Protein AF-A0A958C6Q9-F1 (afdb_monomer_lite)

pLDDT: mean 87.89, std 9.01, range [51.97, 97.69]

Secondary structure (DSSP, 8-state):
-----------EEE-SSPPP--SSPPPPSEEEETTEEEEEEEEEEEEEE----GGGGSSS-HHHHHHHHHH-BTTBSEEEEEEEE--

Sequence (87 aa):
MQPTRFISEPIAVQFDKLPELKKKPDVPDRFEWRGEMYHVVELLSEWRDYSRRGRMAVNMRPEHAEVAASRGSWGVGRIYFRVRTEG

Radius of gyration: 15.67 Å; chains: 1; bounding box: 30×22×44 Å

Structure (mmCIF, N/CA/C/O backbone):
data_AF-A0A958C6Q9-F1
#
_entry.id   AF-A0A958C6Q9-F1
#
loop_
_atom_site.group_PDB
_atom_site.id
_atom_site.type_symbol
_atom_site.label_atom_id
_atom_site.label_alt_id
_atom_site.label_comp_id
_atom_site.label_asym_id
_atom_site.label_entity_id
_atom_site.label_seq_id
_atom_site.pdbx_PDB_ins_code
_atom_site.Cartn_x
_atom_site.Cartn_y
_atom_site.Cartn_z
_atom_site.occupancy
_atom_site.B_iso_or_equiv
_atom_site.auth_seq_id
_atom_site.auth_comp_id
_atom_site.auth_asym_id
_atom_site.auth_atom_id
_atom_site.pdbx_PDB_model_num
ATOM 1 N N . MET A 1 1 ? 13.196 -7.867 17.890 1.00 53.09 1 MET A N 1
ATOM 2 C CA . MET A 1 1 ? 11.964 -8.150 17.119 1.00 53.09 1 MET A CA 1
ATOM 3 C C . MET A 1 1 ? 12.131 -9.504 16.453 1.00 53.09 1 MET A C 1
ATOM 5 O O . MET A 1 1 ? 13.127 -9.682 15.765 1.00 53.09 1 MET A O 1
ATOM 9 N N . GLN A 1 2 ? 11.233 -10.461 16.694 1.00 51.97 2 GLN A N 1
ATOM 10 C CA . GLN A 1 2 ? 11.246 -11.719 15.937 1.00 51.97 2 GLN A CA 1
ATOM 11 C C . GLN A 1 2 ? 10.800 -11.440 14.492 1.00 51.97 2 GLN A C 1
ATOM 13 O O . GLN A 1 2 ? 9.905 -10.609 14.307 1.00 51.97 2 GLN A O 1
ATOM 18 N N . PRO A 1 3 ? 11.400 -12.080 13.472 1.00 56.38 3 PRO A N 1
ATOM 19 C CA . PRO A 1 3 ? 10.964 -11.907 12.095 1.00 56.38 3 PRO A CA 1
ATOM 20 C C . PRO A 1 3 ? 9.522 -12.396 11.964 1.00 56.38 3 PRO A C 1
ATOM 22 O O . PRO A 1 3 ? 9.218 -13.571 12.161 1.00 56.38 3 PRO A O 1
ATOM 25 N N . THR A 1 4 ? 8.615 -11.474 11.657 1.00 73.25 4 THR A N 1
ATOM 26 C CA . THR A 1 4 ? 7.214 -11.797 11.402 1.00 73.25 4 THR A CA 1
ATOM 27 C C . THR A 1 4 ? 7.160 -12.548 10.073 1.00 73.25 4 THR A C 1
ATOM 29 O O . THR A 1 4 ? 7.477 -11.991 9.023 1.00 73.25 4 THR A O 1
ATOM 32 N N . ARG A 1 5 ? 6.845 -13.847 10.114 1.00 84.31 5 ARG A N 1
ATOM 33 C CA . ARG A 1 5 ? 6.760 -14.692 8.916 1.00 84.31 5 ARG A CA 1
ATOM 34 C C . ARG A 1 5 ? 5.733 -14.112 7.941 1.00 84.31 5 ARG A C 1
ATOM 36 O O . ARG A 1 5 ? 4.602 -13.844 8.334 1.00 84.31 5 ARG A O 1
ATOM 43 N N . PHE A 1 6 ? 6.091 -13.992 6.662 1.00 84.50 6 PHE A N 1
ATOM 44 C CA . PHE A 1 6 ? 5.119 -13.665 5.619 1.00 84.50 6 PHE A CA 1
ATOM 45 C C . PHE A 1 6 ? 4.206 -14.872 5.358 1.00 84.50 6 PHE A C 1
ATOM 47 O O . PHE A 1 6 ? 4.685 -15.941 4.985 1.00 84.50 6 PHE A O 1
ATOM 54 N N . ILE A 1 7 ? 2.901 -14.714 5.595 1.00 90.44 7 ILE A N 1
ATOM 55 C CA . ILE A 1 7 ? 1.911 -15.803 5.512 1.00 90.44 7 ILE A CA 1
ATOM 56 C C . ILE A 1 7 ? 1.407 -15.995 4.068 1.00 90.44 7 ILE A C 1
ATOM 58 O O . ILE A 1 7 ? 1.135 -17.118 3.660 1.00 90.44 7 ILE A O 1
ATOM 62 N N . SER A 1 8 ? 1.356 -14.919 3.270 1.00 91.19 8 SER A N 1
ATOM 63 C CA . SER A 1 8 ? 0.877 -14.920 1.876 1.00 91.19 8 SER A CA 1
ATOM 64 C C . SER A 1 8 ? -0.559 -15.433 1.678 1.00 91.19 8 SER A C 1
ATOM 66 O O . SER A 1 8 ? -0.892 -15.915 0.593 1.00 91.19 8 SER A O 1
ATOM 68 N N . GLU A 1 9 ? -1.408 -15.328 2.699 1.00 94.81 9 GLU A N 1
ATOM 69 C CA . GLU A 1 9 ? -2.823 -15.688 2.597 1.00 94.81 9 GLU A CA 1
ATOM 70 C C . GLU A 1 9 ? -3.640 -14.573 1.924 1.00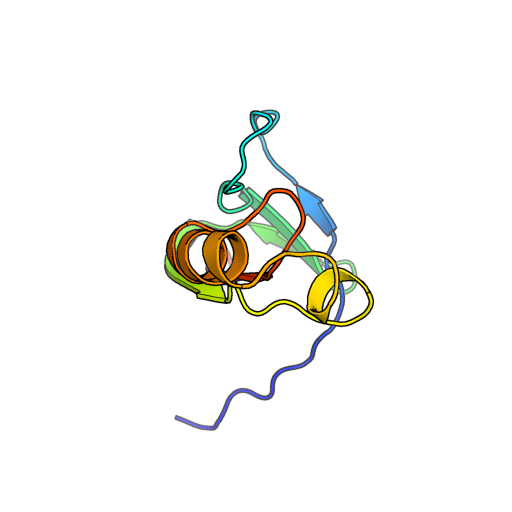 94.81 9 GLU A C 1
ATOM 72 O O . GLU A 1 9 ? -3.342 -13.389 2.116 1.00 94.81 9 GLU A O 1
ATOM 77 N N . PRO A 1 10 ? -4.658 -14.929 1.121 1.00 95.81 10 PRO A N 1
ATOM 78 C CA . PRO A 1 10 ? -5.576 -13.956 0.554 1.00 95.81 10 PRO A CA 1
ATOM 79 C C . PRO A 1 10 ? -6.475 -13.353 1.640 1.00 95.81 10 PRO A C 1
ATOM 81 O O . PRO A 1 10 ? -6.817 -14.006 2.626 1.00 95.81 10 PRO A O 1
ATOM 84 N N . ILE A 1 11 ? -6.887 -12.111 1.409 1.00 95.75 11 ILE A N 1
ATOM 85 C CA . ILE A 1 11 ? -7.835 -11.360 2.234 1.00 95.75 11 ILE A CA 1
ATOM 86 C C . ILE A 1 11 ? -8.882 -10.722 1.321 1.00 95.75 11 ILE A C 1
ATOM 88 O O . ILE A 1 11 ? -8.588 -10.433 0.156 1.00 95.75 11 ILE A O 1
ATOM 92 N N . ALA A 1 12 ? -10.082 -10.478 1.839 1.00 96.56 12 ALA A N 1
ATOM 93 C CA . ALA A 1 12 ? -11.104 -9.712 1.130 1.00 96.56 12 ALA A CA 1
ATOM 94 C C . ALA A 1 12 ? -11.084 -8.263 1.626 1.00 96.56 12 ALA A C 1
ATOM 96 O O . ALA A 1 12 ? -11.331 -8.015 2.799 1.00 96.56 12 ALA A O 1
ATOM 97 N N . VAL A 1 13 ? -10.773 -7.304 0.753 1.00 94.56 13 VAL A N 1
ATOM 98 C CA . VAL A 1 13 ? -10.705 -5.876 1.112 1.00 94.56 13 VAL A CA 1
ATOM 99 C C . VAL A 1 13 ? -12.030 -5.172 0.839 1.00 94.56 13 VAL A C 1
ATOM 101 O O . VAL A 1 13 ? -12.737 -5.522 -0.106 1.00 94.56 13 VAL A O 1
ATOM 104 N N . GLN A 1 14 ? -12.358 -4.165 1.642 1.00 94.25 14 GLN A N 1
ATOM 105 C CA . GLN A 1 14 ? -13.565 -3.356 1.484 1.00 94.25 14 GLN A CA 1
ATOM 106 C C . GLN A 1 14 ? -13.222 -1.872 1.654 1.00 94.25 14 GLN A C 1
ATOM 108 O O . GLN A 1 14 ? -12.290 -1.517 2.380 1.00 94.25 14 GLN A O 1
ATOM 113 N N . PHE A 1 15 ? -13.991 -1.025 0.973 1.00 92.69 15 PHE A N 1
ATOM 114 C CA . PHE A 1 15 ? -13.858 0.428 1.008 1.00 92.69 15 PHE A CA 1
ATOM 115 C C . PHE A 1 15 ? -15.216 1.047 1.349 1.00 92.69 15 PHE A C 1
ATOM 117 O O . PHE A 1 15 ? -16.237 0.618 0.806 1.00 92.69 15 PHE A O 1
ATOM 124 N N . ASP A 1 16 ? -15.239 2.050 2.221 1.00 89.94 16 ASP A N 1
ATOM 125 C CA . ASP A 1 16 ? -16.456 2.785 2.592 1.00 89.94 16 ASP A CA 1
ATOM 126 C C . ASP A 1 16 ? -16.963 3.662 1.457 1.00 89.94 16 ASP A C 1
ATOM 128 O O . ASP A 1 16 ? -18.167 3.836 1.262 1.00 89.94 16 ASP A O 1
ATOM 132 N N . LYS A 1 17 ? -16.029 4.197 0.675 1.00 86.88 17 LYS A N 1
ATOM 133 C CA . LYS A 1 17 ? -16.317 4.884 -0.577 1.00 86.88 17 LYS A CA 1
ATOM 134 C C . LYS A 1 17 ? -15.764 4.046 -1.709 1.00 86.88 17 LYS A C 1
ATOM 136 O O . LYS A 1 17 ? -14.640 3.562 -1.629 1.00 86.88 17 LYS A O 1
ATOM 141 N N . LEU A 1 18 ? -16.547 3.906 -2.777 1.00 77.44 18 LEU A N 1
ATOM 142 C CA . LEU A 1 18 ? -16.079 3.266 -4.002 1.00 77.44 18 LEU A CA 1
ATOM 143 C C . LEU A 1 18 ? -14.743 3.902 -4.418 1.00 77.44 18 LEU A C 1
ATOM 145 O O . LEU A 1 18 ? -14.714 5.114 -4.654 1.00 77.44 18 LEU A O 1
ATOM 149 N N . PRO A 1 19 ? -13.647 3.124 -4.482 1.00 76.56 19 PRO A N 1
ATOM 150 C CA . PRO A 1 19 ? -12.364 3.673 -4.866 1.00 76.56 19 PRO A CA 1
ATOM 151 C C . PRO A 1 19 ? -12.456 4.112 -6.323 1.00 76.56 19 PRO A C 1
ATOM 153 O O . PRO A 1 19 ? -12.959 3.381 -7.182 1.00 76.56 19 PRO A O 1
ATOM 156 N N . GLU A 1 20 ? -11.963 5.312 -6.613 1.00 80.44 20 GLU A N 1
ATOM 157 C CA . GLU A 1 20 ? -11.841 5.757 -7.994 1.00 80.44 20 GLU A CA 1
ATOM 158 C C . GLU A 1 20 ? -10.960 4.773 -8.770 1.00 80.44 20 GLU A C 1
ATOM 160 O O . GLU A 1 20 ? -9.986 4.223 -8.245 1.00 80.44 20 GLU A O 1
ATOM 165 N N . LEU A 1 21 ? -11.277 4.558 -10.046 1.00 78.44 21 LEU A N 1
ATOM 166 C CA . LEU A 1 21 ? -10.418 3.790 -10.939 1.00 78.44 21 LEU A CA 1
ATOM 167 C C . LEU A 1 21 ? -9.118 4.569 -11.139 1.00 78.44 21 LEU A C 1
ATOM 169 O O . LEU A 1 21 ? -8.998 5.424 -12.016 1.00 78.44 21 LEU A O 1
ATOM 173 N N . LYS A 1 22 ? -8.117 4.247 -10.318 1.00 81.25 22 LYS A N 1
ATOM 174 C CA . LYS A 1 22 ? -6.787 4.843 -10.375 1.00 81.25 22 LYS A CA 1
ATOM 175 C C . LYS A 1 22 ? -5.692 3.796 -10.415 1.00 81.25 22 LYS A C 1
ATOM 177 O O . LYS A 1 22 ? -5.776 2.717 -9.839 1.00 81.25 22 LYS A O 1
ATOM 182 N N . LYS A 1 23 ? -4.597 4.177 -11.068 1.00 78.31 23 LYS A N 1
ATOM 183 C CA . LYS A 1 23 ? -3.408 3.337 -11.243 1.00 78.31 23 LYS A CA 1
ATOM 184 C C . LYS A 1 23 ? -2.781 2.906 -9.910 1.00 78.31 23 LYS A C 1
ATOM 186 O O . LYS A 1 23 ? -2.077 1.903 -9.859 1.00 78.31 23 LYS A O 1
ATOM 191 N N . LYS A 1 24 ? -2.992 3.699 -8.859 1.00 82.88 24 LYS A N 1
ATOM 192 C CA . LYS A 1 24 ? -2.484 3.484 -7.504 1.00 82.88 24 LYS A CA 1
ATOM 193 C C . LYS A 1 24 ? -3.682 3.438 -6.552 1.00 82.88 24 LYS A C 1
ATOM 195 O O . LYS A 1 24 ? -4.129 4.517 -6.171 1.00 82.88 24 LYS A O 1
ATOM 200 N N . PRO A 1 25 ? -4.247 2.258 -6.251 1.00 84.69 25 PRO A N 1
ATOM 201 C CA . PRO A 1 25 ? -5.354 2.126 -5.308 1.00 84.69 25 PRO A CA 1
ATOM 202 C C . PRO A 1 25 ? -5.037 2.766 -3.956 1.00 84.69 25 PRO A C 1
ATOM 204 O O . PRO A 1 25 ? -3.872 2.844 -3.561 1.00 84.69 25 PRO A O 1
ATOM 207 N N . ASP A 1 26 ? -6.088 3.208 -3.268 1.00 88.25 26 ASP A N 1
ATOM 208 C CA . ASP A 1 26 ? -5.995 3.626 -1.871 1.00 88.25 26 ASP A CA 1
ATOM 209 C C . ASP A 1 26 ? -5.730 2.438 -0.950 1.00 88.25 26 ASP A C 1
ATOM 211 O O . ASP A 1 26 ? -5.945 1.276 -1.313 1.00 88.25 26 ASP A O 1
ATOM 215 N N . VAL A 1 27 ? -5.290 2.756 0.266 1.00 92.00 27 VAL A N 1
ATOM 216 C CA . VAL A 1 27 ? -5.355 1.810 1.377 1.00 92.00 27 VAL A CA 1
ATOM 217 C C . VAL A 1 27 ? -6.828 1.433 1.617 1.00 92.00 27 VAL A C 1
ATOM 219 O O . VAL A 1 27 ? -7.685 2.315 1.571 1.00 92.00 27 VAL A O 1
ATOM 222 N N . PRO A 1 28 ? -7.153 0.146 1.821 1.00 94.56 28 PRO A N 1
ATOM 223 C CA . PRO A 1 28 ? -8.513 -0.255 2.161 1.00 94.56 28 PRO A CA 1
ATOM 224 C C . PRO A 1 28 ? -8.898 0.209 3.566 1.00 94.56 28 PRO A C 1
ATOM 226 O O . PRO A 1 28 ? -8.050 0.245 4.457 1.00 94.56 28 PRO A O 1
ATOM 229 N N . ASP A 1 29 ? -10.184 0.491 3.768 1.00 95.62 29 ASP A N 1
ATOM 230 C CA . ASP A 1 29 ? -10.728 0.879 5.077 1.00 95.62 29 ASP A CA 1
ATOM 231 C C . ASP A 1 29 ? -10.830 -0.331 6.019 1.00 95.62 29 ASP A C 1
ATOM 233 O O . ASP A 1 29 ? -10.691 -0.211 7.235 1.00 95.62 29 ASP A O 1
ATOM 237 N N . ARG A 1 30 ? -11.050 -1.530 5.464 1.00 96.50 30 ARG A N 1
ATOM 238 C CA . ARG A 1 30 ? -11.079 -2.791 6.218 1.00 96.50 30 ARG A CA 1
ATOM 239 C C . ARG A 1 30 ? -10.769 -3.996 5.341 1.00 96.50 30 ARG A C 1
ATOM 241 O O . ARG A 1 30 ? -10.856 -3.937 4.111 1.00 96.50 30 ARG A O 1
ATOM 248 N N . PHE A 1 31 ? -10.442 -5.112 5.979 1.00 96.44 31 PHE A N 1
ATOM 249 C CA . PHE A 1 31 ? -10.307 -6.396 5.306 1.00 96.44 31 PHE A CA 1
ATOM 250 C C . PHE A 1 31 ? -10.777 -7.559 6.179 1.00 96.44 31 PHE A C 1
ATOM 252 O O . PHE A 1 31 ? -10.669 -7.519 7.400 1.00 96.44 31 PHE A O 1
ATOM 259 N N . GLU A 1 32 ? -11.282 -8.607 5.538 1.00 97.12 32 GLU A N 1
ATOM 260 C CA . GLU A 1 32 ? -11.611 -9.878 6.174 1.00 97.12 32 GLU A CA 1
ATOM 261 C C . GLU A 1 32 ? -10.458 -10.868 5.984 1.00 97.12 32 GLU A C 1
ATOM 263 O O . GLU A 1 32 ? -9.967 -11.071 4.864 1.00 97.12 32 GLU A O 1
ATOM 268 N N . TRP A 1 33 ? -10.035 -11.498 7.077 1.00 95.69 33 TRP A N 1
ATOM 269 C CA . TRP A 1 33 ? -9.035 -12.557 7.078 1.00 95.69 33 TRP A CA 1
ATOM 270 C C . TRP A 1 33 ? -9.462 -13.674 8.031 1.00 95.69 33 TRP A C 1
ATOM 272 O O . TRP A 1 33 ? -9.718 -13.434 9.205 1.00 95.69 33 TRP A O 1
ATOM 282 N N . ARG A 1 34 ? -9.540 -14.911 7.519 1.00 94.81 34 ARG A N 1
ATOM 283 C CA . ARG A 1 34 ? -9.963 -16.108 8.278 1.00 94.81 34 ARG A CA 1
ATOM 284 C C . ARG A 1 34 ? -11.326 -15.959 8.982 1.00 94.81 34 ARG A C 1
ATOM 286 O O . ARG A 1 34 ? -11.532 -16.547 10.036 1.00 94.81 34 ARG A O 1
ATOM 293 N N . GLY A 1 35 ? -12.249 -15.216 8.369 1.00 95.06 35 GLY A N 1
ATOM 294 C CA . GLY A 1 35 ? -13.592 -14.962 8.902 1.00 95.06 35 GLY A CA 1
ATOM 295 C C . GLY A 1 35 ? -13.669 -13.820 9.918 1.00 95.06 35 GLY A C 1
ATOM 296 O O . GLY A 1 35 ? -14.764 -13.488 10.356 1.00 95.06 35 GLY A O 1
ATOM 297 N N . GLU A 1 36 ? -12.538 -13.196 10.258 1.00 95.69 36 GLU A N 1
ATOM 298 C CA . GLU A 1 36 ? -12.474 -12.048 11.162 1.00 95.69 36 GLU A CA 1
ATOM 299 C C . GLU A 1 36 ? -12.311 -10.750 10.369 1.00 95.69 36 GLU A C 1
ATOM 301 O O . GLU A 1 36 ? -11.569 -10.690 9.382 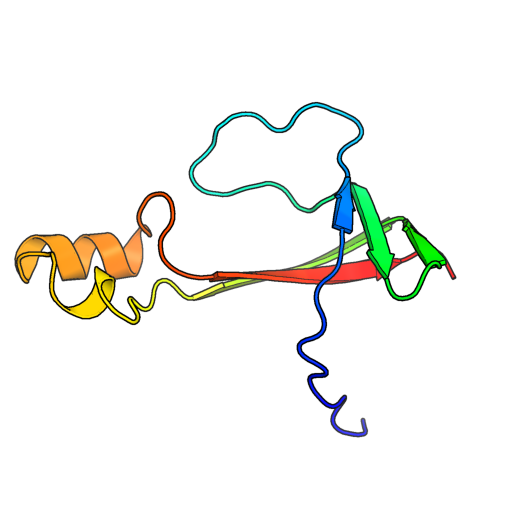1.00 95.69 36 GLU A O 1
ATOM 306 N N . MET A 1 37 ? -13.005 -9.699 10.806 1.00 96.81 37 MET A N 1
ATOM 307 C CA . MET A 1 37 ? -12.977 -8.386 10.165 1.00 96.81 37 MET A CA 1
ATOM 308 C C . MET A 1 37 ? -12.015 -7.443 10.885 1.00 96.81 37 MET A C 1
ATOM 310 O O . MET A 1 37 ? -12.136 -7.213 12.085 1.00 96.81 37 MET A O 1
ATOM 314 N N . TYR A 1 38 ? -11.103 -6.840 10.125 1.00 96.88 38 TYR A N 1
ATOM 315 C CA . TYR A 1 38 ? -10.082 -5.925 10.619 1.00 96.88 38 TYR A CA 1
ATOM 316 C C . TYR A 1 38 ? -10.279 -4.531 10.023 1.00 96.88 38 TYR A C 1
ATOM 318 O O . TYR A 1 38 ? -10.136 -4.345 8.812 1.00 96.88 38 TYR A O 1
ATOM 326 N N . HIS A 1 39 ? -10.570 -3.544 10.871 1.00 97.69 39 HIS A N 1
ATOM 327 C CA . HIS A 1 39 ? -10.686 -2.139 10.470 1.00 97.69 39 HIS A CA 1
ATOM 328 C C . HIS A 1 39 ? -9.323 -1.464 10.490 1.00 97.69 39 HIS A C 1
ATOM 330 O O . HIS A 1 39 ? -8.603 -1.565 11.480 1.00 97.69 39 HIS A O 1
ATOM 336 N N . VAL A 1 40 ? -8.959 -0.779 9.408 1.00 96.88 40 VAL A N 1
ATOM 337 C CA . VAL A 1 40 ? -7.701 -0.038 9.298 1.00 96.88 40 VAL A CA 1
ATOM 338 C C . VAL A 1 40 ? -7.855 1.323 9.967 1.00 96.88 40 VAL A C 1
ATOM 340 O O . VAL A 1 40 ? -8.634 2.156 9.519 1.00 96.88 40 VAL A O 1
ATOM 343 N N . VAL A 1 41 ? -7.069 1.574 11.016 1.00 97.38 41 VAL A N 1
ATOM 344 C CA . VAL A 1 41 ? -7.088 2.857 11.749 1.00 97.38 41 VAL A CA 1
ATOM 345 C C . VAL A 1 41 ? -5.929 3.772 11.391 1.00 97.38 41 VAL A C 1
ATOM 347 O O . VAL A 1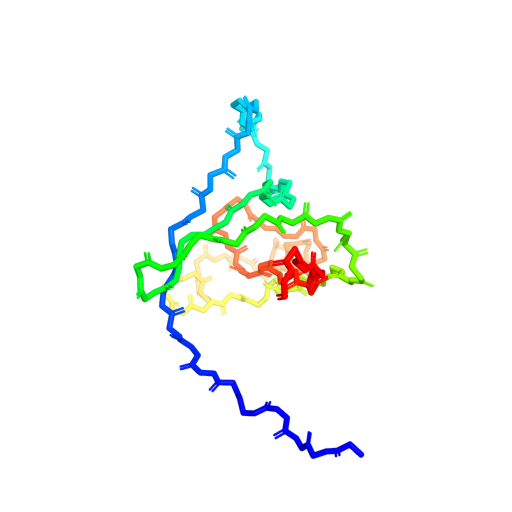 41 ? -6.005 4.979 11.600 1.00 97.38 41 VAL A O 1
ATOM 350 N N . GLU A 1 42 ? -4.827 3.216 10.884 1.00 96.50 42 GLU A N 1
ATOM 351 C CA . GLU A 1 42 ? -3.674 4.013 10.470 1.00 96.50 42 GLU A CA 1
ATOM 352 C C . GLU A 1 42 ? -2.833 3.291 9.419 1.00 96.50 42 GLU A C 1
ATOM 354 O O . GLU A 1 42 ? -2.532 2.101 9.539 1.00 96.50 42 GLU A O 1
ATOM 359 N N . LEU A 1 43 ? -2.384 4.043 8.415 1.00 96.50 43 LEU A N 1
ATOM 360 C CA . LEU A 1 43 ? -1.352 3.610 7.481 1.00 96.50 43 LEU A CA 1
ATOM 361 C C . LEU A 1 43 ? 0.032 3.889 8.081 1.00 96.50 43 LEU A C 1
ATOM 363 O O . LEU A 1 43 ? 0.440 5.038 8.208 1.00 96.50 43 LEU A O 1
ATOM 367 N N . LEU A 1 44 ? 0.778 2.831 8.397 1.00 95.81 44 LEU A N 1
ATOM 368 C CA . LEU A 1 44 ? 2.134 2.928 8.947 1.00 95.81 44 LEU A CA 1
ATOM 369 C C . LEU A 1 44 ? 3.193 3.052 7.847 1.00 95.81 44 LEU A C 1
ATOM 371 O O . LEU A 1 44 ? 4.227 3.687 8.036 1.00 95.81 44 LEU A O 1
ATOM 375 N N . SER A 1 45 ? 2.986 2.380 6.713 1.00 94.62 45 SER A N 1
ATOM 376 C CA . SER A 1 45 ? 3.897 2.445 5.569 1.00 94.62 45 SER A CA 1
ATOM 377 C C . SER A 1 45 ? 3.212 1.977 4.291 1.00 94.62 45 SER A C 1
ATOM 379 O O . SER A 1 45 ? 2.419 1.039 4.313 1.00 94.62 45 SER A O 1
ATOM 381 N N . GLU A 1 46 ? 3.571 2.589 3.169 1.00 94.88 46 GLU A N 1
ATOM 382 C CA . GLU A 1 46 ? 3.208 2.138 1.830 1.00 94.88 46 GLU A CA 1
ATOM 383 C C 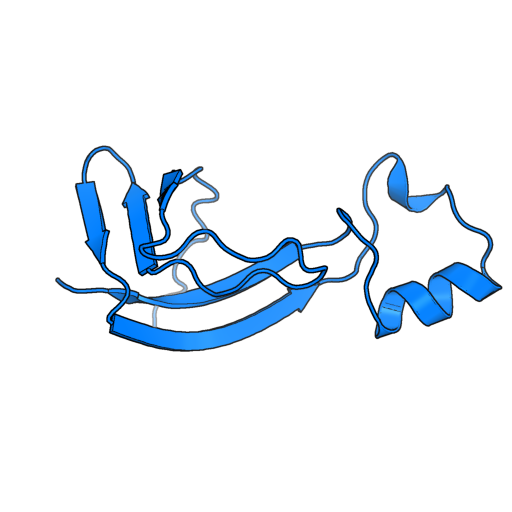. GLU A 1 46 ? 4.479 2.025 0.990 1.00 94.88 46 GLU A C 1
ATOM 385 O O . GLU A 1 46 ? 5.301 2.944 0.949 1.00 94.88 46 GLU A O 1
ATOM 390 N N . TRP A 1 47 ? 4.632 0.914 0.275 1.00 93.25 47 TRP A N 1
ATOM 391 C CA . TRP A 1 47 ? 5.682 0.773 -0.726 1.00 93.25 47 TRP A CA 1
ATOM 392 C C . TRP A 1 47 ? 5.190 -0.020 -1.926 1.00 93.25 47 TRP A C 1
ATOM 394 O O . TRP A 1 47 ? 4.125 -0.642 -1.929 1.00 93.25 47 TRP A O 1
ATOM 404 N N . ARG A 1 48 ? 5.963 0.059 -3.006 1.00 91.19 48 ARG A N 1
ATOM 405 C CA . ARG A 1 48 ? 5.551 -0.414 -4.322 1.00 91.19 48 ARG A CA 1
ATOM 406 C C . ARG A 1 48 ? 6.682 -1.202 -4.947 1.00 91.19 48 ARG A C 1
ATOM 408 O O . ARG A 1 48 ? 7.845 -0.828 -4.839 1.00 91.19 48 ARG A O 1
ATOM 415 N N . ASP A 1 49 ? 6.308 -2.275 -5.619 1.00 90.81 49 ASP A N 1
ATOM 416 C CA . ASP A 1 49 ? 7.193 -3.088 -6.431 1.00 90.81 49 ASP A CA 1
ATOM 417 C C . ASP A 1 49 ? 6.644 -3.093 -7.857 1.00 90.81 49 ASP A C 1
ATOM 419 O O . ASP A 1 49 ? 5.673 -3.786 -8.160 1.00 90.81 49 ASP A O 1
ATOM 423 N N . TYR A 1 50 ? 7.251 -2.293 -8.732 1.00 89.19 50 TYR A N 1
ATOM 424 C CA . TYR A 1 50 ? 6.879 -2.228 -10.145 1.00 89.19 50 TYR A CA 1
ATOM 425 C C . TYR A 1 50 ? 7.540 -3.325 -10.990 1.00 89.19 50 TYR A C 1
ATOM 427 O O . TYR A 1 50 ? 7.436 -3.287 -12.220 1.00 89.19 50 TYR A O 1
ATOM 435 N N . SER A 1 51 ? 8.195 -4.312 -10.360 1.00 87.00 51 SER A N 1
ATOM 436 C CA . SER A 1 51 ? 8.741 -5.460 -11.077 1.00 87.00 51 SER A CA 1
ATOM 437 C C . SER A 1 51 ? 7.649 -6.153 -11.884 1.00 87.00 51 SER A C 1
ATOM 439 O O . SER A 1 51 ? 6.526 -6.411 -11.434 1.00 87.00 51 SER A O 1
ATOM 441 N N . ARG A 1 52 ? 7.995 -6.453 -13.130 1.00 87.69 52 ARG A N 1
ATOM 442 C CA . ARG A 1 52 ? 7.121 -7.157 -14.058 1.00 87.69 52 ARG A CA 1
ATOM 443 C C . ARG A 1 52 ? 7.389 -8.649 -13.909 1.00 87.69 52 ARG A C 1
ATOM 445 O O . ARG A 1 52 ? 8.538 -9.072 -13.834 1.00 87.69 52 ARG A O 1
ATOM 452 N N . ARG A 1 53 ? 6.329 -9.452 -13.838 1.00 86.06 53 ARG A N 1
ATOM 453 C CA . ARG A 1 53 ? 6.413 -10.902 -13.604 1.00 86.06 53 ARG A CA 1
ATOM 454 C C . ARG A 1 53 ? 5.503 -11.651 -14.574 1.00 86.06 53 ARG A C 1
ATOM 456 O O . ARG A 1 53 ? 4.546 -11.081 -15.104 1.00 86.06 53 ARG A O 1
ATOM 463 N N . GLY A 1 54 ? 5.792 -12.931 -14.800 1.00 87.62 54 GLY A N 1
ATOM 464 C CA . GLY A 1 54 ? 5.017 -13.779 -15.709 1.00 87.62 54 GLY A CA 1
ATOM 465 C C . GLY A 1 54 ? 4.953 -13.197 -17.124 1.00 87.62 54 GLY A C 1
ATOM 466 O O . GLY A 1 54 ? 5.942 -12.678 -17.634 1.00 87.62 54 GLY A O 1
ATOM 467 N N . ARG A 1 55 ? 3.766 -13.221 -17.745 1.00 84.94 55 ARG A N 1
ATOM 468 C CA . ARG A 1 55 ? 3.555 -12.709 -19.115 1.00 84.94 55 ARG A CA 1
ATOM 469 C C . ARG A 1 55 ? 3.932 -11.233 -19.289 1.00 84.94 55 ARG A C 1
ATOM 471 O O . ARG A 1 55 ? 4.296 -10.823 -20.384 1.00 84.94 55 ARG A O 1
ATOM 478 N N . MET A 1 56 ? 3.881 -10.443 -18.216 1.00 85.12 56 MET A N 1
ATOM 479 C CA . MET A 1 56 ? 4.209 -9.016 -18.263 1.00 85.12 56 MET A CA 1
ATOM 480 C C . MET A 1 56 ? 5.721 -8.753 -18.303 1.00 85.12 56 MET A C 1
ATOM 482 O O . MET A 1 56 ? 6.121 -7.625 -18.573 1.00 85.12 56 MET A O 1
ATOM 486 N N . ALA A 1 57 ? 6.568 -9.753 -18.036 1.00 84.62 57 ALA A N 1
ATOM 487 C CA . ALA A 1 57 ? 8.021 -9.580 -18.004 1.00 84.62 57 ALA A CA 1
ATOM 488 C C . ALA A 1 57 ? 8.636 -9.304 -19.388 1.00 84.62 57 ALA A C 1
ATOM 490 O O . ALA A 1 57 ? 9.695 -8.694 -19.465 1.00 84.62 57 ALA A O 1
ATOM 491 N N . VAL A 1 58 ? 7.968 -9.724 -20.469 1.00 84.12 58 VAL A N 1
ATOM 492 C CA . VAL A 1 58 ? 8.512 -9.687 -21.842 1.00 84.12 58 VAL A CA 1
ATOM 493 C C . VAL A 1 58 ? 7.616 -8.951 -22.840 1.00 84.12 58 VAL A C 1
ATOM 495 O O . VAL A 1 58 ? 7.874 -8.955 -24.037 1.00 84.12 58 VAL A O 1
ATOM 498 N N . ASN A 1 59 ? 6.536 -8.323 -22.374 1.00 85.12 59 ASN A N 1
ATOM 499 C CA . ASN A 1 59 ? 5.513 -7.745 -23.249 1.00 85.12 59 ASN A CA 1
ATOM 500 C C . ASN A 1 59 ? 5.717 -6.255 -23.563 1.00 85.12 59 ASN A C 1
ATOM 502 O O . ASN A 1 59 ? 4.759 -5.566 -23.914 1.00 85.12 59 ASN A O 1
ATOM 506 N N . MET A 1 60 ? 6.931 -5.736 -23.382 1.00 84.75 60 MET A N 1
ATOM 507 C CA . MET A 1 60 ? 7.217 -4.311 -23.510 1.00 84.75 60 MET A CA 1
ATOM 508 C C . MET A 1 60 ? 8.600 -4.083 -24.117 1.00 84.75 60 MET A C 1
ATOM 510 O O . MET A 1 60 ? 9.541 -4.815 -23.816 1.00 84.75 60 MET A O 1
ATOM 514 N N . ARG A 1 61 ? 8.714 -3.055 -24.966 1.00 86.44 61 ARG A N 1
ATOM 515 C CA . ARG A 1 61 ? 10.004 -2.611 -25.509 1.00 86.44 61 ARG A CA 1
ATOM 516 C C . ARG A 1 61 ? 10.870 -1.990 -24.399 1.00 86.44 61 ARG A C 1
ATOM 518 O O . ARG A 1 61 ? 10.292 -1.365 -23.502 1.00 86.44 61 ARG A O 1
ATOM 525 N N . PRO A 1 62 ? 12.207 -2.133 -24.447 1.00 82.62 62 PRO A N 1
ATOM 526 C CA . PRO A 1 62 ? 13.103 -1.688 -23.375 1.00 82.62 62 PRO A CA 1
ATOM 527 C C . PRO A 1 62 ? 12.909 -0.224 -22.959 1.00 82.62 62 PRO A C 1
ATOM 529 O O . PRO A 1 62 ? 12.818 0.073 -21.771 1.00 82.62 62 PRO A O 1
ATOM 532 N N . GLU A 1 63 ? 12.721 0.677 -23.922 1.00 82.81 63 GLU A N 1
ATOM 533 C CA . GLU A 1 63 ? 12.581 2.119 -23.695 1.00 82.81 63 GLU A CA 1
ATOM 534 C C . GLU A 1 63 ? 11.316 2.454 -22.886 1.00 82.81 63 GLU A C 1
ATOM 536 O O . GLU A 1 63 ? 11.287 3.371 -22.066 1.00 82.81 63 GLU A O 1
ATOM 541 N N . HIS A 1 64 ? 10.244 1.683 -23.082 1.00 83.62 64 HIS A N 1
ATOM 542 C CA . HIS A 1 64 ? 9.017 1.820 -22.299 1.00 83.62 64 HIS A CA 1
ATOM 543 C C . HIS A 1 64 ? 9.110 1.099 -20.950 1.00 83.62 64 HIS A C 1
ATOM 545 O O . HIS A 1 64 ? 8.465 1.522 -19.985 1.00 83.62 64 HIS A O 1
ATOM 551 N N . ALA A 1 65 ? 9.916 0.037 -20.865 1.00 82.25 65 ALA A N 1
ATOM 552 C CA . ALA A 1 65 ? 10.111 -0.732 -19.644 1.00 82.25 65 ALA A CA 1
ATOM 553 C C . ALA A 1 65 ? 10.818 0.093 -18.560 1.00 82.25 65 ALA A C 1
ATOM 555 O O . ALA A 1 65 ? 10.391 0.043 -17.407 1.00 82.25 65 ALA A O 1
ATOM 556 N N . GLU A 1 66 ? 11.816 0.906 -18.917 1.00 82.81 66 GLU A N 1
ATOM 557 C CA . GLU A 1 66 ? 12.501 1.803 -17.972 1.00 82.81 66 GLU A CA 1
ATOM 558 C C . GLU A 1 66 ? 11.543 2.834 -17.359 1.00 82.81 66 GLU A C 1
ATOM 560 O O . GLU A 1 66 ? 11.454 2.986 -16.136 1.00 82.81 66 GLU A O 1
ATOM 565 N N . VAL A 1 67 ? 10.733 3.490 -18.195 1.00 84.31 67 VAL A N 1
ATOM 566 C CA . VAL A 1 67 ? 9.724 4.452 -17.726 1.00 84.31 67 VAL A CA 1
ATOM 567 C C . VAL A 1 67 ? 8.673 3.761 -16.849 1.00 84.31 67 VAL A C 1
ATOM 569 O O . VAL A 1 67 ? 8.265 4.300 -15.813 1.00 84.31 67 VAL A O 1
ATOM 572 N N . ALA A 1 68 ? 8.240 2.556 -17.229 1.00 83.38 68 ALA A N 1
ATOM 573 C CA . ALA A 1 68 ? 7.283 1.763 -16.463 1.00 83.38 68 ALA A CA 1
ATOM 574 C C . ALA A 1 68 ? 7.852 1.275 -15.122 1.00 83.38 68 ALA A C 1
ATOM 576 O O . ALA A 1 68 ? 7.105 1.223 -14.145 1.00 83.38 68 ALA A O 1
ATOM 577 N N . ALA A 1 69 ? 9.147 0.965 -15.045 1.00 82.81 69 ALA A N 1
ATOM 578 C CA . ALA A 1 69 ? 9.816 0.576 -13.806 1.00 82.81 69 ALA A CA 1
ATOM 579 C C . ALA A 1 69 ? 9.853 1.723 -12.785 1.00 82.81 69 ALA A C 1
ATOM 581 O O . ALA A 1 69 ? 9.828 1.471 -11.585 1.00 82.81 69 ALA A O 1
ATOM 582 N N . SER A 1 70 ? 9.844 2.979 -13.245 1.00 82.81 70 SER A N 1
ATOM 583 C CA . SER A 1 70 ? 9.759 4.160 -12.377 1.00 82.81 70 SER A CA 1
ATOM 584 C C . SER A 1 70 ? 8.314 4.537 -12.017 1.00 82.81 70 SER A C 1
ATOM 586 O O . SER A 1 70 ? 8.000 4.830 -10.862 1.00 82.81 70 SER A O 1
ATOM 588 N N . ARG A 1 71 ? 7.400 4.541 -12.998 1.00 83.81 71 ARG A N 1
ATOM 589 C CA . ARG A 1 71 ? 6.039 5.098 -12.840 1.00 83.81 71 ARG A CA 1
ATOM 590 C C . ARG A 1 71 ? 4.950 4.052 -12.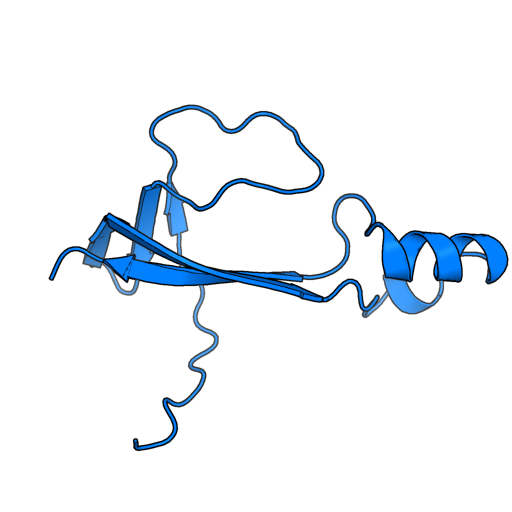583 1.00 83.81 71 ARG A C 1
ATOM 592 O O . ARG A 1 71 ? 3.790 4.428 -12.377 1.00 83.81 71 ARG A O 1
ATOM 599 N N . GLY A 1 72 ? 5.279 2.766 -12.662 1.00 85.00 72 GLY A N 1
ATOM 600 C CA . GLY A 1 72 ? 4.342 1.642 -12.678 1.00 85.00 72 GLY A CA 1
ATOM 601 C C . GLY A 1 72 ? 3.602 1.486 -14.012 1.00 85.00 72 GLY A C 1
ATOM 602 O O . GLY A 1 72 ? 3.699 2.322 -14.914 1.00 85.00 72 GLY A O 1
ATOM 603 N N . SER A 1 73 ? 2.780 0.447 -14.139 1.00 84.62 73 SER A N 1
ATOM 604 C CA . SER A 1 73 ? 1.794 0.278 -15.224 1.00 84.62 73 SER A CA 1
ATOM 605 C C . SER A 1 73 ? 0.445 -0.126 -14.630 1.00 84.62 73 SER A C 1
ATOM 607 O O . SER A 1 73 ? 0.394 -0.641 -13.518 1.00 84.62 73 SER A O 1
ATOM 609 N N . TRP A 1 74 ? -0.647 0.124 -15.350 1.00 84.44 74 TRP A N 1
ATOM 610 C CA . TRP A 1 74 ? -1.966 -0.350 -14.928 1.00 84.44 74 TRP A CA 1
ATOM 611 C C . TRP A 1 74 ? -1.976 -1.877 -14.826 1.00 84.44 74 TRP A C 1
ATOM 613 O O . TRP A 1 74 ? -1.557 -2.554 -15.761 1.00 84.44 74 TRP A O 1
ATOM 623 N N . GLY A 1 75 ? -2.413 -2.406 -13.681 1.00 83.50 75 GLY A N 1
ATOM 624 C CA . GLY A 1 75 ? -2.501 -3.851 -13.443 1.00 83.50 75 GLY A CA 1
ATOM 625 C C . GLY A 1 75 ? -1.157 -4.591 -13.377 1.00 83.50 75 GLY A C 1
ATOM 626 O O . GLY A 1 75 ? -1.146 -5.815 -13.489 1.00 83.50 75 GLY A O 1
ATOM 627 N N . VAL A 1 76 ? -0.025 -3.890 -13.219 1.00 88.00 76 VAL A N 1
ATOM 628 C CA . VAL A 1 76 ? 1.309 -4.511 -13.132 1.00 88.00 76 VAL A CA 1
ATOM 629 C C . VAL A 1 76 ? 2.035 -4.072 -11.869 1.00 88.00 76 VAL A C 1
ATOM 631 O O . VAL A 1 76 ? 2.016 -2.899 -11.498 1.00 88.00 76 VAL A O 1
ATOM 634 N N . GLY A 1 77 ? 2.748 -5.022 -11.270 1.00 89.62 77 GLY A N 1
ATOM 635 C CA . GLY A 1 77 ? 3.476 -4.831 -10.026 1.00 89.62 77 GLY A CA 1
ATOM 636 C C . GLY A 1 77 ? 2.623 -5.188 -8.817 1.00 89.62 77 GLY A C 1
ATOM 637 O O . GLY A 1 77 ? 1.580 -5.835 -8.927 1.00 89.62 77 GLY A O 1
ATOM 638 N N . ARG A 1 78 ? 3.109 -4.802 -7.643 1.00 90.81 78 ARG A N 1
ATOM 639 C CA . ARG A 1 78 ? 2.452 -5.012 -6.356 1.00 90.81 78 ARG A CA 1
ATOM 640 C C . ARG A 1 78 ? 2.543 -3.741 -5.532 1.00 90.81 78 ARG A C 1
ATOM 642 O O . ARG A 1 78 ? 3.559 -3.047 -5.553 1.00 90.81 78 ARG A O 1
ATOM 649 N N . ILE A 1 79 ? 1.475 -3.458 -4.806 1.00 91.50 79 ILE A N 1
ATOM 650 C CA . ILE A 1 79 ? 1.418 -2.375 -3.831 1.00 91.50 79 ILE A CA 1
ATOM 651 C C . ILE A 1 79 ? 1.231 -3.034 -2.479 1.00 91.50 79 ILE A C 1
ATOM 653 O O . ILE A 1 79 ? 0.444 -3.971 -2.345 1.00 91.50 79 ILE A O 1
ATOM 657 N N . TYR A 1 80 ? 2.009 -2.575 -1.514 1.00 93.12 80 TYR A N 1
ATOM 658 C CA . TYR A 1 80 ? 2.021 -3.114 -0.173 1.00 93.12 80 TYR A CA 1
ATOM 659 C C . TYR A 1 80 ? 1.671 -2.006 0.800 1.00 93.12 80 TYR A C 1
ATOM 661 O O . TYR A 1 80 ? 2.205 -0.898 0.719 1.00 93.12 80 TYR A O 1
ATOM 669 N N . PHE A 1 81 ? 0.808 -2.352 1.743 1.00 94.69 81 PHE A N 1
ATOM 670 C CA . PHE A 1 81 ? 0.427 -1.494 2.844 1.00 94.69 81 PHE A CA 1
ATOM 671 C C . PHE A 1 81 ? 0.801 -2.200 4.138 1.00 94.69 81 PHE A C 1
ATOM 673 O O . PHE A 1 81 ? 0.517 -3.385 4.325 1.00 94.69 81 PHE A O 1
ATOM 680 N N . ARG A 1 82 ? 1.433 -1.461 5.041 1.00 94.88 82 ARG A N 1
ATOM 681 C CA . ARG A 1 82 ? 1.534 -1.825 6.445 1.00 94.88 82 ARG A CA 1
ATOM 682 C C . ARG A 1 82 ? 0.579 -0.922 7.195 1.00 94.88 82 ARG A C 1
ATOM 684 O O . ARG A 1 82 ? 0.763 0.291 7.216 1.00 94.88 82 ARG A O 1
ATOM 691 N N . VAL A 1 83 ? -0.419 -1.532 7.805 1.00 96.06 83 VAL A N 1
ATOM 692 C CA . VAL A 1 83 ? -1.501 -0.842 8.496 1.00 96.06 83 VAL A CA 1
ATOM 693 C C . VAL A 1 83 ? -1.523 -1.249 9.959 1.00 96.06 83 VAL A C 1
ATOM 695 O O . VAL A 1 83 ? -1.037 -2.323 10.321 1.00 96.06 83 VAL A O 1
ATOM 698 N N . ARG A 1 84 ? -2.078 -0.379 10.792 1.00 96.50 84 ARG A N 1
ATOM 699 C CA . ARG A 1 84 ? -2.558 -0.734 12.120 1.00 96.50 84 ARG A CA 1
ATOM 700 C C . ARG A 1 84 ? -4.061 -0.955 12.042 1.00 96.50 84 ARG A C 1
ATOM 702 O O . ARG A 1 84 ? -4.758 -0.173 11.393 1.00 96.50 84 ARG A O 1
ATOM 709 N N . THR A 1 85 ? -4.528 -2.004 12.701 1.00 96.56 85 THR A N 1
ATOM 710 C CA . THR A 1 85 ? -5.944 -2.352 12.778 1.00 96.56 85 THR A CA 1
ATOM 711 C C . THR A 1 85 ? -6.516 -2.027 14.151 1.00 96.56 85 THR A C 1
ATOM 713 O O . THR A 1 85 ? -5.763 -1.824 15.106 1.00 96.56 85 THR A O 1
ATOM 716 N N . GLU A 1 86 ? -7.839 -1.955 14.250 1.00 94.44 86 GLU A N 1
ATOM 717 C CA . GLU A 1 86 ? -8.521 -2.102 15.538 1.00 94.44 86 GLU A CA 1
ATOM 718 C C . GLU A 1 86 ? -8.292 -3.526 16.062 1.00 94.44 86 GLU A C 1
ATOM 720 O O . GLU A 1 86 ? -8.488 -4.478 15.307 1.00 94.44 86 GLU A O 1
ATOM 725 N N . GLY A 1 87 ? -7.887 -3.665 17.330 1.00 71.06 87 GLY A N 1
ATOM 726 C CA . GLY A 1 87 ? -7.700 -4.964 17.997 1.00 71.06 87 GLY A CA 1
ATOM 727 C C . GLY A 1 87 ?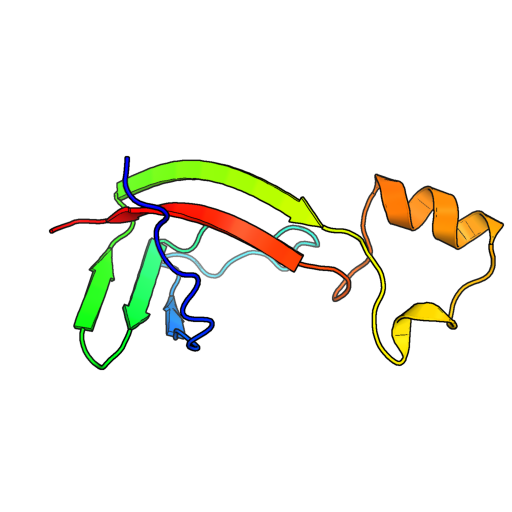 -6.337 -5.603 17.780 1.00 71.06 87 GLY A C 1
ATOM 728 O O . GLY A 1 87 ? -6.060 -6.062 16.650 1.00 71.06 87 GLY A O 1
#

Foldseek 3Di:
DPPDDDPPDDKAFAAPDDFPPDQDTDDGQWIDDPNDIWGFPDWPDKDWQLQFDDPRNPPDDPVVVVVCRVVPDRPGTDIDTDTDTDD